Protein AF-A0A355EUT1-F1 (afdb_monomer)

Solvent-accessible surface area (backbone atoms only — not comparable to full-atom values): 6446 Å² total; per-residue (Å²): 135,62,82,72,82,72,47,72,76,71,51,77,72,38,39,55,54,50,53,53,35,51,76,69,40,73,41,39,66,73,59,51,49,71,76,37,77,90,53,53,70,70,55,53,53,54,37,48,51,53,32,29,78,48,55,45,25,43,68,72,44,98,89,52,28,36,37,54,65,52,60,61,67,61,57,49,48,55,52,49,51,52,49,30,47,74,75,49,76,52,40,62,66,62,50,53,51,52,50,54,53,51,56,56,54,45,58,77,73,54,131

Structure (mmCIF, N/CA/C/O backbone):
data_AF-A0A355EUT1-F1
#
_entry.id   AF-A0A355EUT1-F1
#
loop_
_atom_site.group_PDB
_atom_site.id
_atom_site.type_symbol
_atom_site.label_atom_id
_atom_site.label_alt_id
_atom_site.label_comp_id
_atom_site.label_asym_id
_atom_site.label_entity_id
_atom_site.label_seq_id
_atom_site.pdbx_PDB_ins_code
_atom_site.Cartn_x
_atom_site.Cartn_y
_atom_site.Cartn_z
_atom_site.occupancy
_atom_site.B_iso_or_equiv
_atom_site.auth_seq_id
_atom_site.auth_comp_id
_atom_site.auth_asym_id
_atom_site.auth_atom_id
_atom_site.pdbx_PDB_model_num
ATOM 1 N N . MET A 1 1 ? -5.054 18.553 -12.025 1.00 39.12 1 MET A N 1
ATOM 2 C CA . MET A 1 1 ? -4.073 17.953 -11.100 1.00 39.12 1 MET A CA 1
ATOM 3 C C . MET A 1 1 ? -4.858 17.340 -9.963 1.00 39.12 1 MET A C 1
ATOM 5 O O . MET A 1 1 ? -5.533 18.076 -9.249 1.00 39.12 1 MET A O 1
ATOM 9 N N . SER A 1 2 ? -4.902 16.012 -9.911 1.00 34.53 2 SER A N 1
ATOM 10 C CA . SER A 1 2 ? -5.675 15.279 -8.902 1.00 34.53 2 SER A CA 1
ATOM 11 C C . SER A 1 2 ? -4.910 15.298 -7.578 1.00 34.53 2 SER A C 1
ATOM 13 O O 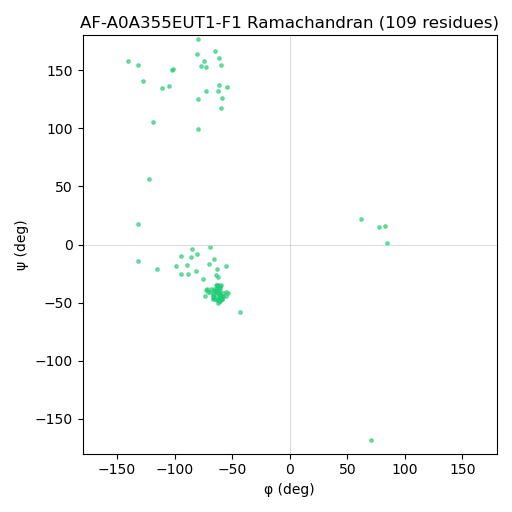. SER A 1 2 ? -3.686 15.399 -7.573 1.00 34.53 2 SER A O 1
ATOM 15 N N . ALA A 1 3 ? -5.596 15.189 -6.439 1.00 42.22 3 ALA A N 1
ATOM 16 C CA . ALA A 1 3 ? -4.962 15.126 -5.117 1.00 42.22 3 ALA A CA 1
ATOM 17 C C . ALA A 1 3 ? -3.918 13.986 -4.990 1.00 42.22 3 ALA A C 1
ATOM 19 O O . ALA A 1 3 ? -3.035 14.054 -4.135 1.00 42.22 3 ALA A O 1
ATOM 20 N N . MET A 1 4 ? -3.971 12.985 -5.877 1.00 49.28 4 MET A N 1
ATOM 21 C CA . MET A 1 4 ? -2.981 11.911 -5.996 1.00 49.28 4 MET A CA 1
ATOM 22 C C . MET A 1 4 ? -1.615 12.337 -6.548 1.00 49.28 4 MET A C 1
ATOM 24 O O . MET A 1 4 ? -0.639 11.642 -6.289 1.00 49.28 4 MET A O 1
ATOM 28 N N . ASP A 1 5 ? -1.495 13.503 -7.192 1.00 52.06 5 ASP A N 1
ATOM 29 C CA . ASP A 1 5 ? -0.215 13.998 -7.730 1.00 52.06 5 ASP A CA 1
ATOM 30 C C . ASP A 1 5 ? 0.788 14.410 -6.624 1.00 52.06 5 ASP A C 1
ATOM 32 O O . ASP A 1 5 ? 1.900 14.849 -6.916 1.00 52.06 5 ASP A O 1
ATOM 36 N N . ARG A 1 6 ? 0.414 14.324 -5.334 1.00 53.31 6 ARG A N 1
ATOM 37 C CA . ARG A 1 6 ? 1.241 14.792 -4.201 1.00 53.31 6 ARG A CA 1
ATOM 38 C C . ARG A 1 6 ? 1.393 13.820 -3.032 1.00 53.31 6 ARG A C 1
ATOM 40 O O . ARG A 1 6 ? 2.260 14.050 -2.189 1.00 53.31 6 ARG A O 1
ATOM 47 N N . ALA A 1 7 ? 0.587 12.762 -2.940 1.00 66.69 7 ALA A N 1
ATOM 48 C CA . ALA A 1 7 ? 0.703 11.826 -1.825 1.00 66.69 7 ALA A CA 1
ATOM 49 C C . A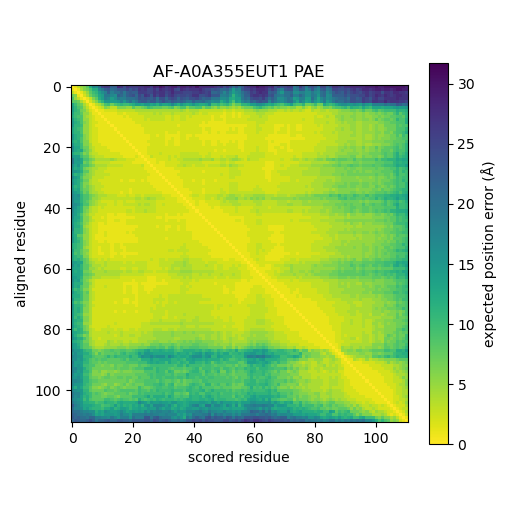LA A 1 7 ? 1.877 10.861 -2.070 1.00 66.69 7 ALA A C 1
ATOM 51 O O . ALA A 1 7 ? 1.920 10.202 -3.112 1.00 66.69 7 ALA A O 1
ATOM 52 N N . PRO A 1 8 ? 2.844 10.742 -1.143 1.00 82.94 8 PRO A N 1
ATOM 53 C CA . PRO A 1 8 ? 3.927 9.787 -1.307 1.00 82.94 8 PRO A CA 1
ATOM 54 C C . PRO A 1 8 ? 3.356 8.369 -1.335 1.00 82.94 8 PRO A C 1
ATOM 56 O O . PRO A 1 8 ? 2.562 7.995 -0.469 1.00 82.94 8 PRO A O 1
ATOM 59 N N . LEU A 1 9 ? 3.786 7.577 -2.320 1.00 89.12 9 LEU A N 1
ATOM 60 C CA . LEU A 1 9 ? 3.337 6.196 -2.455 1.00 89.12 9 LEU A CA 1
ATOM 61 C C . LEU A 1 9 ? 3.686 5.365 -1.201 1.00 89.12 9 LEU A C 1
ATOM 63 O O . LEU A 1 9 ? 4.630 5.697 -0.461 1.00 89.12 9 LEU A O 1
ATOM 67 N N . PRO A 1 10 ? 2.939 4.285 -0.921 1.00 93.69 10 PRO A N 1
ATOM 68 C CA . PRO A 1 10 ? 3.286 3.372 0.154 1.00 93.69 10 PRO A CA 1
ATOM 69 C C . PRO A 1 10 ? 4.660 2.727 -0.095 1.00 93.69 10 PRO A C 1
ATOM 71 O O . PRO A 1 10 ? 4.995 2.306 -1.201 1.00 93.69 10 PRO A O 1
ATOM 74 N N . SER A 1 11 ? 5.465 2.631 0.960 1.00 93.69 11 SER A N 1
ATOM 75 C CA . SER A 1 11 ? 6.667 1.793 0.999 1.00 93.69 11 SER A CA 1
ATOM 76 C C . SER A 1 11 ? 6.294 0.306 0.898 1.00 93.69 11 SER A C 1
ATOM 78 O O . SER A 1 11 ? 5.133 -0.040 1.122 1.00 93.69 11 SER A O 1
ATOM 80 N N . PRO A 1 12 ? 7.248 -0.610 0.642 1.00 92.19 12 PRO A N 1
ATOM 81 C CA . PRO A 1 12 ? 6.940 -2.037 0.510 1.00 92.19 12 PRO A CA 1
ATOM 82 C C . PRO A 1 12 ? 6.164 -2.632 1.697 1.00 92.19 12 PRO A C 1
ATOM 84 O O . PRO A 1 12 ? 5.207 -3.377 1.496 1.00 92.19 12 PRO A O 1
ATOM 87 N N . SER A 1 13 ? 6.516 -2.271 2.935 1.00 94.81 13 SER A N 1
ATOM 88 C CA . SER A 1 13 ? 5.809 -2.759 4.129 1.00 94.81 13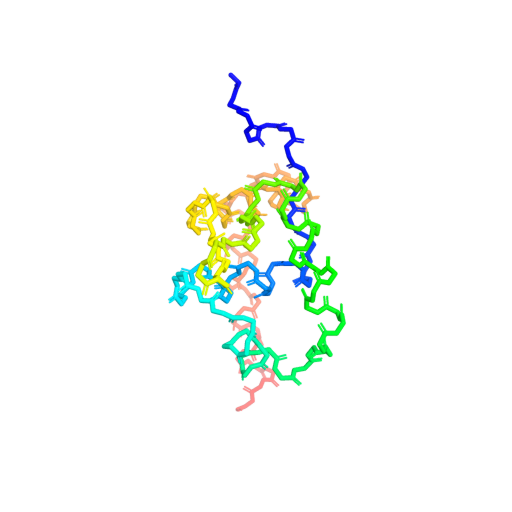 SER A CA 1
ATOM 89 C C . SER A 1 13 ? 4.419 -2.136 4.283 1.00 94.81 13 SER A C 1
ATOM 91 O O . SER A 1 13 ? 3.471 -2.821 4.658 1.00 94.81 13 SER A O 1
ATOM 93 N N . GLU A 1 14 ? 4.270 -0.849 3.961 1.00 96.81 14 GLU A N 1
ATOM 94 C CA . GLU A 1 14 ? 2.960 -0.184 3.953 1.00 96.81 14 GLU A CA 1
ATOM 95 C C . GLU A 1 14 ? 2.059 -0.781 2.862 1.00 96.81 14 GLU A C 1
ATOM 97 O O . GLU A 1 14 ? 0.876 -1.013 3.098 1.00 96.81 14 GLU A O 1
ATOM 102 N N . TRP A 1 15 ? 2.624 -1.120 1.701 1.00 96.31 15 TRP A N 1
ATOM 103 C CA . TRP A 1 15 ? 1.911 -1.762 0.601 1.00 96.31 15 TRP A CA 1
ATOM 104 C C . TRP A 1 15 ? 1.331 -3.120 1.001 1.00 96.31 15 TRP A C 1
ATOM 106 O O . TRP A 1 15 ? 0.195 -3.426 0.651 1.00 96.31 15 TRP A O 1
ATOM 116 N N . GLN A 1 16 ? 2.059 -3.922 1.784 1.00 95.88 16 GLN A N 1
ATOM 117 C CA . GLN A 1 16 ? 1.547 -5.203 2.291 1.00 95.88 16 GLN A CA 1
ATOM 118 C C . GLN A 1 16 ? 0.292 -5.019 3.153 1.00 95.88 16 GLN A C 1
ATOM 120 O O . GLN A 1 16 ? -0.695 -5.737 2.975 1.00 95.88 16 GLN A O 1
ATOM 125 N N . VAL A 1 17 ? 0.308 -4.033 4.057 1.00 97.25 17 VAL A N 1
ATOM 126 C CA . VAL A 1 17 ? -0.842 -3.710 4.914 1.00 97.25 17 VAL A CA 1
ATOM 127 C C . VAL A 1 17 ? -2.004 -3.174 4.076 1.00 97.25 17 VAL A C 1
ATOM 129 O O . VAL A 1 17 ? -3.126 -3.662 4.208 1.00 97.25 17 VAL A O 1
ATOM 132 N N . PHE A 1 18 ? -1.738 -2.231 3.169 1.00 97.25 18 PHE A N 1
ATOM 133 C CA . PHE A 1 18 ? -2.743 -1.648 2.278 1.00 97.25 18 PHE A CA 1
ATOM 134 C C . PHE A 1 18 ? -3.392 -2.692 1.359 1.00 97.25 18 PHE A C 1
ATOM 136 O O . PHE A 1 18 ? -4.616 -2.737 1.245 1.00 97.25 18 PHE A O 1
ATOM 143 N N . ALA A 1 19 ? -2.601 -3.572 0.744 1.00 96.19 19 ALA A N 1
ATOM 144 C CA . ALA A 1 19 ? -3.102 -4.637 -0.119 1.00 96.19 19 ALA A CA 1
ATOM 145 C C . ALA A 1 19 ? -3.957 -5.643 0.666 1.00 96.19 19 ALA A C 1
ATOM 147 O O . ALA A 1 19 ? -5.004 -6.080 0.183 1.00 96.19 19 ALA A O 1
ATOM 148 N N . CYS A 1 20 ? -3.544 -5.987 1.892 1.00 96.31 20 CYS A N 1
ATOM 149 C CA . CYS A 1 20 ? -4.339 -6.832 2.778 1.00 96.31 20 CYS A CA 1
ATOM 150 C C . CYS A 1 20 ? -5.689 -6.179 3.104 1.00 96.31 20 CYS A C 1
ATOM 152 O O . CYS A 1 20 ? -6.731 -6.822 2.965 1.00 96.31 20 CYS A O 1
ATOM 154 N N . LEU A 1 21 ? -5.675 -4.902 3.490 1.00 96.50 21 LEU A N 1
ATOM 155 C CA . LEU A 1 21 ? -6.876 -4.138 3.818 1.00 96.50 21 LEU A CA 1
ATOM 156 C C . LEU A 1 21 ? -7.821 -4.021 2.613 1.00 96.50 21 LEU A C 1
ATOM 158 O O . LEU A 1 21 ? -9.012 -4.296 2.729 1.00 96.50 21 LEU A O 1
ATOM 162 N N . SER A 1 22 ? -7.278 -3.704 1.438 1.00 96.31 22 SER A N 1
ATOM 163 C CA . SER A 1 22 ? -8.053 -3.522 0.207 1.00 96.31 22 SER A CA 1
ATOM 164 C C . SER A 1 22 ? -8.750 -4.803 -0.249 1.00 96.31 22 SER A C 1
ATOM 166 O O . SER A 1 22 ? -9.910 -4.773 -0.646 1.00 96.31 22 SER A O 1
ATOM 168 N N . ARG A 1 23 ? -8.074 -5.955 -0.154 1.00 95.19 23 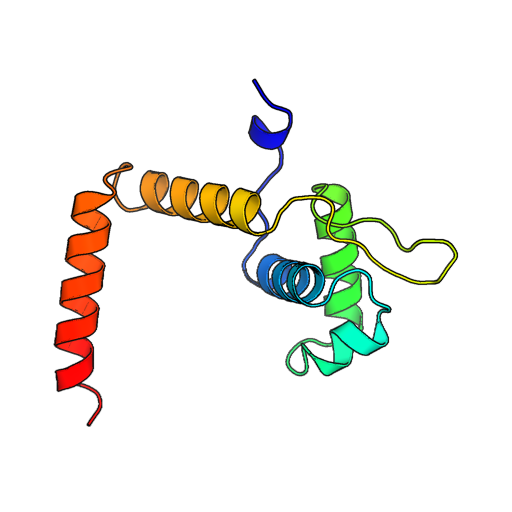ARG A N 1
ATOM 169 C CA . ARG A 1 23 ? -8.635 -7.250 -0.579 1.00 95.19 23 ARG A CA 1
ATOM 170 C C . ARG A 1 23 ? -9.672 -7.812 0.387 1.00 95.19 23 ARG A C 1
ATOM 172 O O . ARG A 1 23 ? -10.540 -8.576 -0.021 1.00 95.19 23 ARG A O 1
ATOM 179 N N . ARG A 1 24 ? -9.549 -7.501 1.678 1.00 94.81 24 ARG A N 1
ATOM 180 C CA . ARG A 1 24 ? -10.455 -8.002 2.724 1.00 94.81 24 ARG A CA 1
ATOM 181 C C . ARG A 1 24 ? -11.666 -7.099 2.936 1.00 94.81 24 ARG A C 1
ATOM 183 O O . ARG A 1 24 ? -12.641 -7.546 3.536 1.00 94.81 24 ARG A O 1
ATOM 190 N N . GLY A 1 25 ? -11.599 -5.858 2.462 1.00 93.88 25 GLY A N 1
ATOM 191 C CA . GLY A 1 25 ? -12.552 -4.822 2.822 1.00 93.88 25 GLY A CA 1
ATOM 192 C C . GLY A 1 25 ? -12.380 -4.371 4.279 1.00 93.88 25 GLY A C 1
ATOM 193 O O . GLY A 1 25 ? -11.392 -4.719 4.936 1.00 93.88 25 GLY A O 1
ATOM 194 N N . PRO A 1 26 ? -13.342 -3.594 4.806 1.00 96.25 26 PRO A N 1
ATOM 195 C CA . PRO A 1 26 ? -13.230 -2.999 6.129 1.00 96.25 26 PRO A CA 1
ATOM 196 C C . PRO A 1 26 ? -13.077 -4.036 7.240 1.00 96.25 26 PRO A C 1
ATOM 198 O O . PRO A 1 26 ? -13.981 -4.844 7.479 1.00 96.25 26 PRO A O 1
ATOM 201 N N . CYS A 1 27 ? -11.952 -4.007 7.952 1.00 96.38 27 CYS A N 1
ATOM 202 C CA . CYS A 1 27 ? -11.619 -5.047 8.919 1.00 96.38 27 CYS A CA 1
ATOM 203 C C . CYS A 1 27 ? -10.981 -4.498 10.197 1.00 96.38 27 CYS A C 1
ATOM 205 O O . CYS A 1 27 ? -10.461 -3.383 10.242 1.00 96.38 27 CYS A O 1
ATOM 207 N N . ARG A 1 28 ? -11.083 -5.286 11.271 1.00 95.81 28 ARG A N 1
ATOM 208 C CA . ARG A 1 28 ? -10.448 -4.982 12.556 1.00 95.81 28 ARG A CA 1
ATOM 209 C C . ARG A 1 28 ? -8.978 -5.379 12.541 1.00 95.81 28 ARG A C 1
ATOM 211 O O . ARG A 1 28 ? -8.544 -6.184 11.719 1.00 95.81 28 ARG A O 1
ATOM 218 N N . PHE A 1 29 ? -8.239 -4.852 13.505 1.00 94.62 29 PHE A N 1
ATOM 219 C CA . PHE A 1 29 ? -6.809 -5.086 13.641 1.00 94.62 29 PHE A CA 1
ATOM 220 C C . PHE A 1 29 ? -6.432 -6.578 13.712 1.00 94.62 29 PHE A C 1
ATOM 222 O O . PHE A 1 29 ? -5.501 -7.012 13.041 1.00 94.62 29 PHE A O 1
ATOM 229 N N . GLU A 1 30 ? -7.210 -7.390 14.428 1.00 94.88 30 GLU A N 1
ATOM 230 C CA . GLU A 1 30 ? -6.945 -8.824 14.614 1.00 94.88 30 GLU A CA 1
ATOM 231 C C . GLU A 1 30 ? -7.018 -9.606 13.289 1.00 94.88 30 GLU A C 1
ATOM 233 O O . GLU A 1 30 ? -6.385 -10.651 13.121 1.00 94.88 30 GLU A O 1
ATOM 238 N N . VAL A 1 31 ? -7.795 -9.101 12.323 1.00 95.12 31 VAL A N 1
ATOM 239 C CA . VAL A 1 31 ? -7.865 -9.672 10.972 1.00 95.12 31 VAL A CA 1
ATOM 240 C C . VAL A 1 31 ? -6.570 -9.387 10.214 1.00 95.12 31 VAL A C 1
ATOM 242 O O . VAL A 1 31 ? -6.056 -10.274 9.535 1.00 95.12 31 VAL A O 1
ATOM 245 N N . LEU A 1 32 ? -6.017 -8.180 10.357 1.00 94.75 32 LEU A N 1
ATOM 246 C CA . LEU A 1 32 ? -4.740 -7.811 9.745 1.00 94.75 32 LEU A CA 1
ATOM 247 C C . LEU A 1 32 ? -3.586 -8.627 10.339 1.00 94.75 32 LEU A C 1
ATOM 249 O O . LEU A 1 32 ? -2.805 -9.184 9.574 1.00 94.75 32 LEU A O 1
ATOM 253 N N . GLU A 1 33 ? -3.525 -8.786 11.666 1.00 95.31 33 GLU A N 1
ATOM 254 C CA . GLU A 1 33 ? -2.511 -9.625 12.333 1.00 95.31 33 GLU A CA 1
ATOM 255 C C . GLU A 1 33 ? -2.512 -11.061 11.800 1.00 95.31 33 GLU A C 1
ATOM 257 O O . GLU A 1 33 ? -1.462 -11.617 11.480 1.00 95.31 33 GLU A O 1
ATOM 262 N N . ARG A 1 34 ? -3.700 -11.652 11.627 1.00 95.88 34 ARG A N 1
ATOM 263 C CA . ARG A 1 34 ? -3.841 -13.016 11.101 1.00 95.88 34 ARG A CA 1
ATOM 264 C C . ARG A 1 34 ? -3.304 -13.164 9.676 1.00 95.88 34 ARG A C 1
ATOM 266 O O . ARG A 1 34 ? -2.801 -14.226 9.319 1.00 95.88 34 ARG A O 1
ATOM 273 N N . HIS A 1 35 ? -3.451 -12.133 8.847 1.00 95.88 35 HIS A N 1
ATOM 274 C CA . HIS A 1 35 ? -3.056 -12.170 7.437 1.00 95.88 35 HIS A CA 1
ATOM 275 C C . HIS A 1 35 ? -1.651 -11.635 7.169 1.00 95.88 35 HIS A C 1
ATOM 277 O O . HIS A 1 35 ? -1.124 -11.838 6.076 1.00 95.88 35 HIS A O 1
ATOM 283 N N . LEU A 1 36 ? -1.024 -11.021 8.169 1.00 95.06 36 LEU A N 1
ATOM 284 C CA . LEU A 1 36 ? 0.331 -10.493 8.103 1.00 95.06 36 LEU A CA 1
ATOM 285 C C . LEU A 1 36 ? 1.205 -11.129 9.197 1.00 95.06 36 LEU A C 1
ATOM 287 O O . LEU A 1 36 ? 1.830 -10.406 9.968 1.00 95.06 36 LEU A O 1
ATOM 291 N N . PRO A 1 37 ? 1.317 -12.475 9.259 1.00 92.38 37 PRO A N 1
ATOM 292 C CA . PRO A 1 37 ? 1.958 -13.175 10.379 1.00 92.38 37 PRO A CA 1
ATOM 293 C C . PRO A 1 37 ? 3.463 -12.896 10.508 1.00 92.38 37 PRO A C 1
ATOM 295 O O . PRO A 1 37 ? 4.078 -13.243 11.511 1.00 92.38 37 PRO A O 1
ATOM 298 N N . ARG A 1 38 ? 4.077 -12.293 9.483 1.00 92.56 38 ARG A N 1
ATOM 299 C CA . ARG A 1 38 ? 5.489 -11.886 9.483 1.00 92.56 38 ARG A CA 1
ATOM 300 C C . ARG A 1 38 ? 5.716 -10.501 10.096 1.00 92.56 38 ARG A C 1
ATOM 302 O O . ARG A 1 38 ? 6.866 -10.123 10.295 1.00 92.56 38 ARG A O 1
ATOM 309 N N . LEU A 1 39 ? 4.655 -9.738 10.359 1.00 93.31 39 LEU A N 1
ATOM 310 C CA . LEU A 1 39 ? 4.732 -8.409 10.956 1.00 93.31 39 LEU A CA 1
ATOM 311 C C . LEU A 1 39 ? 4.297 -8.475 12.418 1.00 93.31 39 LEU A C 1
ATOM 313 O O . LEU A 1 39 ? 3.300 -9.107 12.758 1.00 93.31 39 LEU A O 1
ATOM 317 N N . GLN A 1 40 ? 5.037 -7.794 13.290 1.00 94.81 40 GLN A N 1
ATOM 318 C CA . GLN A 1 40 ? 4.623 -7.648 14.681 1.00 94.81 40 GLN A CA 1
ATOM 319 C C . GLN A 1 40 ? 3.452 -6.670 14.795 1.00 94.81 40 GLN A C 1
ATOM 321 O O . GLN A 1 40 ? 3.344 -5.724 14.014 1.00 94.81 40 GLN A O 1
ATOM 326 N N . ARG A 1 41 ? 2.631 -6.849 15.835 1.00 94.38 41 ARG A N 1
ATOM 327 C CA . ARG A 1 41 ? 1.508 -5.968 16.181 1.00 94.38 41 ARG A CA 1
ATOM 328 C C . ARG A 1 41 ? 1.855 -4.483 16.065 1.00 94.38 41 ARG A C 1
ATOM 330 O O . ARG A 1 41 ? 1.259 -3.759 15.273 1.00 94.38 41 ARG A O 1
ATOM 337 N N . PHE A 1 42 ? 2.870 -4.050 16.807 1.00 95.81 42 PHE A N 1
ATOM 338 C CA . PHE A 1 42 ? 3.291 -2.649 16.843 1.00 95.81 42 PHE A CA 1
ATOM 339 C C . PHE A 1 42 ? 3.711 -2.120 15.460 1.00 95.81 42 PHE A C 1
ATOM 341 O O . PHE A 1 42 ? 3.454 -0.967 15.107 1.00 95.81 42 PHE A O 1
ATOM 348 N N . THR A 1 43 ? 4.318 -2.980 14.638 1.00 97.19 43 THR A N 1
ATOM 349 C CA . THR A 1 43 ? 4.663 -2.654 13.254 1.00 97.19 43 THR A CA 1
ATOM 350 C C . THR A 1 43 ? 3.410 -2.417 12.417 1.00 97.19 43 THR A C 1
ATOM 352 O O . THR A 1 43 ? 3.343 -1.406 11.724 1.00 97.19 43 THR A O 1
ATOM 355 N N . ILE A 1 44 ? 2.402 -3.290 12.499 1.00 96.75 44 ILE A N 1
ATOM 356 C CA . ILE A 1 44 ? 1.144 -3.123 11.753 1.00 96.75 44 ILE A CA 1
ATOM 357 C C . ILE A 1 44 ? 0.439 -1.825 12.176 1.00 96.75 44 ILE A C 1
ATOM 359 O O . ILE A 1 44 ? 0.007 -1.066 11.310 1.00 96.75 44 ILE A O 1
ATOM 363 N N . GLU A 1 45 ? 0.379 -1.520 13.477 1.00 95.56 45 GLU A N 1
ATOM 364 C CA . GLU A 1 45 ? -0.207 -0.268 13.989 1.00 95.56 45 GLU A CA 1
ATOM 365 C C . GLU A 1 45 ? 0.514 0.964 13.424 1.00 95.56 45 GLU A C 1
ATOM 367 O O . GLU A 1 45 ? -0.123 1.877 12.897 1.00 95.56 45 GLU A O 1
ATOM 372 N N . THR A 1 46 ? 1.850 0.958 13.450 1.00 97.25 46 THR A N 1
ATOM 373 C CA . THR A 1 46 ? 2.671 2.051 12.908 1.00 97.25 46 THR A CA 1
ATOM 374 C C . THR A 1 46 ? 2.446 2.237 11.4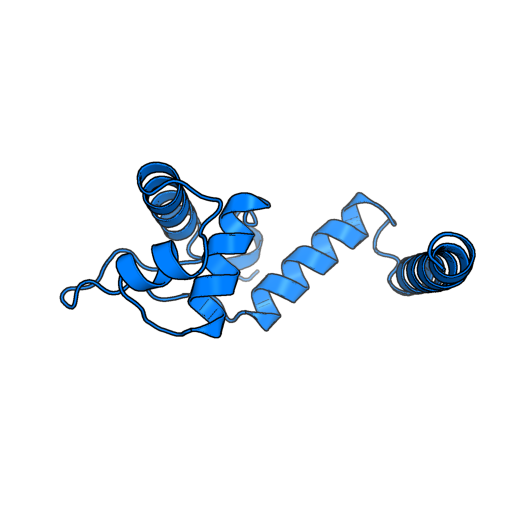04 1.00 97.25 46 THR A C 1
ATOM 376 O O . THR A 1 46 ? 2.340 3.364 10.922 1.00 97.25 46 THR A O 1
ATOM 379 N N . LEU A 1 47 ? 2.353 1.142 10.644 1.00 97.75 47 LEU A N 1
ATOM 380 C CA . LEU A 1 47 ? 2.122 1.189 9.199 1.00 97.75 47 LEU A CA 1
ATOM 381 C C . LEU A 1 47 ? 0.713 1.697 8.859 1.00 97.75 47 LEU A C 1
ATOM 383 O O . LEU A 1 47 ? 0.568 2.470 7.916 1.00 97.75 47 LEU A O 1
ATOM 387 N N . LEU A 1 48 ? -0.311 1.327 9.636 1.00 97.19 48 LEU A N 1
ATOM 388 C CA . LEU A 1 48 ? -1.671 1.858 9.477 1.00 97.19 48 LEU A CA 1
ATOM 389 C C . LEU A 1 48 ? -1.729 3.368 9.726 1.00 97.19 48 LEU A C 1
ATOM 391 O O . LEU A 1 48 ? -2.394 4.076 8.972 1.00 97.19 48 LEU A O 1
ATOM 395 N N . LEU A 1 49 ? -1.012 3.871 10.736 1.00 96.00 49 LEU A N 1
ATOM 396 C CA . LEU A 1 49 ? -0.919 5.311 10.997 1.00 96.00 49 LEU A CA 1
ATOM 397 C C . LEU A 1 49 ? -0.305 6.053 9.805 1.00 96.00 49 LEU A C 1
ATOM 399 O O . LEU A 1 49 ? -0.895 7.014 9.319 1.00 96.00 49 LEU A O 1
ATOM 403 N N . ARG A 1 50 ? 0.820 5.561 9.273 1.00 96.94 50 ARG A N 1
ATOM 404 C CA . ARG A 1 50 ? 1.474 6.165 8.101 1.00 96.94 50 ARG A CA 1
ATOM 405 C C . ARG A 1 50 ? 0.607 6.096 6.846 1.00 96.94 50 ARG A C 1
ATOM 407 O O . ARG A 1 50 ? 0.537 7.058 6.089 1.00 96.94 50 ARG A O 1
ATOM 414 N N . LEU A 1 51 ? -0.086 4.980 6.618 1.00 96.81 51 LEU A N 1
ATOM 415 C CA . LEU A 1 51 ? -1.045 4.860 5.516 1.00 96.81 51 LEU A CA 1
ATOM 416 C C . LEU A 1 51 ? -2.199 5.856 5.655 1.00 96.81 51 LEU A C 1
ATOM 418 O O . LEU A 1 51 ? -2.652 6.394 4.646 1.00 96.81 51 LEU A O 1
ATOM 422 N N . ALA A 1 52 ? -2.653 6.124 6.881 1.00 95.75 52 ALA A N 1
ATOM 423 C CA . ALA A 1 52 ? -3.680 7.124 7.138 1.00 95.75 52 ALA A CA 1
ATOM 424 C C . ALA A 1 52 ? -3.184 8.554 6.905 1.00 95.75 52 ALA A C 1
ATOM 426 O O . ALA A 1 52 ? -3.892 9.347 6.291 1.00 95.75 52 ALA A O 1
ATOM 427 N N . GLU A 1 53 ? -1.953 8.873 7.309 1.00 94.81 53 GLU A N 1
ATOM 428 C CA . GLU A 1 53 ? -1.306 10.157 6.997 1.00 94.81 53 GLU A CA 1
ATOM 429 C C . GLU A 1 53 ? -1.160 10.380 5.486 1.00 94.81 53 GLU A C 1
ATOM 431 O O . GLU A 1 53 ? -1.319 11.499 5.003 1.00 94.81 53 GLU A O 1
ATOM 436 N N . LYS A 1 54 ? -0.907 9.305 4.730 1.00 94.12 54 LYS A N 1
ATOM 437 C CA . LYS A 1 54 ? -0.814 9.329 3.263 1.00 94.12 54 LYS A CA 1
ATOM 438 C C . LYS A 1 54 ? -2.171 9.305 2.551 1.00 94.12 54 LYS A C 1
ATOM 440 O O . LYS A 1 54 ? -2.201 9.431 1.331 1.00 94.12 54 LYS A O 1
ATOM 445 N N . GLY A 1 55 ? -3.275 9.108 3.273 1.00 95.00 55 GLY A N 1
ATOM 446 C CA . GLY A 1 55 ? -4.622 9.030 2.699 1.00 95.00 55 GLY A CA 1
ATOM 447 C C . GLY A 1 55 ? -4.971 7.702 2.017 1.00 95.00 55 GLY A C 1
ATOM 448 O O . GLY A 1 55 ? -5.962 7.642 1.300 1.00 95.00 55 GLY A O 1
ATOM 449 N N . TYR A 1 56 ? -4.203 6.632 2.239 1.00 95.75 56 TYR A N 1
ATOM 450 C CA . TYR A 1 56 ? -4.478 5.299 1.675 1.00 95.75 56 TYR A CA 1
ATOM 451 C C . TYR A 1 56 ? -5.391 4.451 2.563 1.00 95.75 56 TYR A C 1
ATOM 453 O O . TYR A 1 56 ? -6.082 3.557 2.072 1.00 95.75 56 TYR A O 1
ATOM 461 N N . ALA A 1 57 ? -5.399 4.724 3.868 1.00 96.62 57 ALA A N 1
ATOM 462 C CA . ALA A 1 57 ? -6.241 4.038 4.837 1.00 96.62 57 ALA A CA 1
ATOM 463 C C . ALA A 1 57 ? -6.968 5.035 5.743 1.00 96.62 57 ALA A C 1
ATOM 465 O O . ALA A 1 57 ? -6.506 6.149 5.971 1.00 96.62 57 ALA A O 1
ATOM 466 N N . SER A 1 58 ? -8.112 4.644 6.286 1.00 96.19 58 SER A N 1
ATOM 467 C CA . SER A 1 58 ? -8.798 5.435 7.295 1.00 96.19 58 SER A CA 1
ATOM 468 C C . SER A 1 58 ? -8.077 5.328 8.638 1.00 96.19 58 SER A C 1
ATOM 470 O O . SER A 1 58 ? -7.422 4.329 8.950 1.00 96.19 58 SER A O 1
ATOM 472 N N . LYS A 1 59 ? -8.298 6.320 9.505 1.00 94.38 59 LYS A N 1
ATOM 473 C CA . LYS A 1 59 ? -8.188 6.074 10.947 1.00 94.38 59 LYS A CA 1
ATOM 474 C C . LYS A 1 59 ? -9.221 5.016 11.357 1.00 94.38 59 LYS A C 1
ATOM 476 O O . LYS A 1 59 ? -10.188 4.765 10.634 1.00 94.38 59 LYS A O 1
ATOM 481 N N . ARG A 1 60 ? -9.007 4.392 12.515 1.00 94.94 60 ARG A N 1
ATOM 482 C CA . A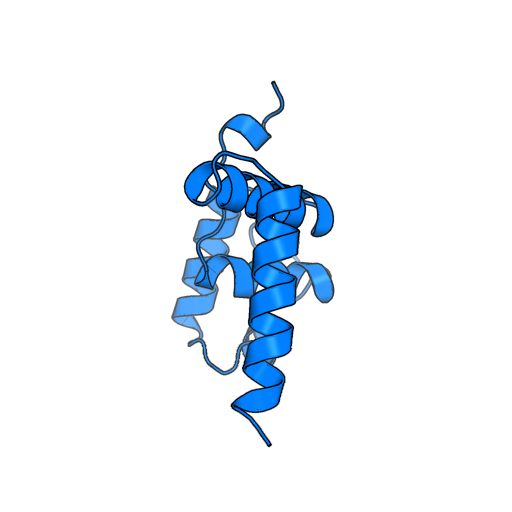RG A 1 60 ? -9.958 3.431 13.083 1.00 94.94 60 ARG A CA 1
ATOM 483 C C . ARG A 1 60 ? -11.313 4.112 13.304 1.00 94.94 60 ARG A C 1
ATOM 485 O O . ARG A 1 60 ? -11.352 5.153 13.955 1.00 94.94 60 ARG A O 1
ATOM 492 N N . ASP A 1 61 ? -12.378 3.526 12.767 1.00 94.19 61 ASP A N 1
ATOM 493 C CA . ASP A 1 61 ? -13.750 4.006 12.958 1.00 94.19 61 ASP A CA 1
ATOM 494 C C . ASP A 1 61 ? -14.336 3.583 14.321 1.00 94.19 61 ASP A C 1
ATOM 496 O O . ASP A 1 61 ? -13.714 2.830 15.080 1.00 94.19 61 ASP A O 1
ATOM 500 N N . ASP A 1 62 ? -15.561 4.026 14.616 1.00 94.62 62 ASP A N 1
ATOM 501 C CA . ASP A 1 62 ? -16.268 3.726 15.873 1.00 94.62 62 ASP A CA 1
ATOM 502 C C . ASP A 1 62 ? -16.559 2.227 16.065 1.00 94.62 62 ASP A C 1
ATOM 504 O O . ASP A 1 62 ? -16.732 1.749 17.186 1.00 94.62 62 ASP A O 1
ATOM 508 N N . SER A 1 63 ? -16.572 1.447 14.980 1.00 94.19 63 SER A N 1
ATOM 509 C CA . SER A 1 63 ? -16.749 -0.011 15.013 1.00 94.19 63 SER A CA 1
ATOM 510 C C . SER A 1 63 ? -15.438 -0.779 15.253 1.00 94.19 63 SER A C 1
ATOM 512 O O . SER A 1 63 ? -15.436 -2.018 15.386 1.00 94.19 63 SER A O 1
ATOM 514 N N . GLY A 1 64 ? -14.320 -0.049 15.312 1.00 94.06 64 GLY A N 1
ATOM 515 C CA . GLY A 1 64 ? -12.971 -0.573 15.461 1.00 94.06 64 GLY A CA 1
ATOM 516 C C . GLY A 1 64 ? -12.337 -1.040 14.149 1.00 94.06 64 GLY A C 1
ATOM 517 O O . GLY A 1 64 ? -11.364 -1.795 14.196 1.00 94.06 64 GLY A O 1
ATOM 518 N N . ARG A 1 65 ? -12.884 -0.654 12.990 1.00 96.81 65 ARG A N 1
ATOM 519 C CA . ARG A 1 65 ? -12.424 -1.097 11.668 1.00 96.81 65 ARG A CA 1
ATOM 520 C C . ARG A 1 65 ? -11.574 -0.041 10.973 1.00 96.81 65 ARG A C 1
ATOM 522 O O . ARG A 1 65 ? -11.743 1.161 11.170 1.00 96.81 65 ARG A O 1
ATOM 529 N N . PHE A 1 66 ? -10.665 -0.523 10.139 1.00 97.56 66 PHE A N 1
ATOM 530 C CA . PHE A 1 66 ? -9.900 0.268 9.184 1.00 97.56 66 PHE A CA 1
ATOM 531 C C . PHE A 1 66 ? -10.492 0.069 7.791 1.00 97.56 66 PHE A C 1
ATOM 533 O O . PHE A 1 66 ? -11.018 -1.005 7.492 1.00 97.56 66 PHE A O 1
ATOM 540 N N . HIS A 1 67 ? -10.384 1.085 6.939 1.00 97.44 67 HIS A N 1
ATOM 541 C CA . HIS A 1 67 ? -10.883 1.074 5.563 1.00 97.44 67 HIS A CA 1
ATOM 542 C C . HIS A 1 67 ? -9.767 1.479 4.610 1.00 97.44 67 HIS A C 1
ATOM 544 O O . HIS A 1 67 ? -8.996 2.382 4.926 1.00 97.44 67 HIS A O 1
ATOM 550 N N . ALA A 1 68 ? -9.681 0.842 3.445 1.00 96.81 68 ALA A N 1
ATOM 551 C CA . ALA A 1 68 ? -8.894 1.392 2.348 1.00 96.81 68 ALA A CA 1
ATOM 552 C C . ALA A 1 68 ? -9.652 2.595 1.768 1.00 96.81 68 ALA A C 1
ATOM 554 O O . ALA A 1 68 ? -10.858 2.507 1.542 1.00 96.81 68 ALA A O 1
ATOM 555 N N . LEU A 1 69 ? -8.960 3.715 1.568 1.00 95.88 69 LEU A N 1
ATOM 556 C CA . LEU A 1 69 ? -9.561 4.950 1.047 1.00 95.88 69 LEU A CA 1
ATOM 557 C C . LEU A 1 69 ? -9.319 5.143 -0.451 1.00 95.88 69 LEU A C 1
ATOM 559 O O . LEU A 1 69 ? -10.033 5.907 -1.092 1.00 95.88 69 LEU A O 1
ATOM 563 N N . VAL A 1 70 ? -8.326 4.442 -0.996 1.00 94.50 70 VAL A N 1
ATOM 564 C CA . VAL A 1 70 ? -7.970 4.474 -2.415 1.00 94.50 70 VAL A CA 1
ATOM 565 C C . VAL A 1 70 ? -8.318 3.117 -3.034 1.00 94.50 70 VAL A C 1
ATOM 567 O O . VAL A 1 70 ? -7.994 2.087 -2.430 1.00 94.50 70 VAL A O 1
ATOM 570 N N . PRO A 1 71 ? -8.956 3.076 -4.219 1.00 94.12 71 PRO A N 1
ATOM 571 C CA . PRO A 1 71 ? -9.152 1.839 -4.966 1.00 94.12 71 PRO A CA 1
ATOM 572 C C . PRO A 1 71 ? -7.826 1.111 -5.212 1.00 94.12 71 PRO A C 1
ATOM 574 O O . PRO A 1 71 ? -6.829 1.714 -5.608 1.00 94.12 71 PRO A O 1
ATOM 577 N N . PHE A 1 72 ? -7.811 -0.207 -5.001 1.00 94.19 72 PHE A N 1
ATOM 578 C CA . PHE A 1 72 ? -6.582 -0.998 -5.107 1.00 94.19 72 PHE A CA 1
ATOM 579 C C . PHE A 1 72 ? -5.927 -0.898 -6.490 1.00 94.19 72 PHE A C 1
ATOM 581 O O . PHE A 1 72 ? -4.721 -0.691 -6.574 1.00 94.19 72 PHE A O 1
ATOM 588 N N . GLU A 1 73 ? -6.725 -1.009 -7.554 1.00 93.75 73 GLU A N 1
ATOM 589 C CA . GLU A 1 73 ? -6.237 -0.956 -8.937 1.00 93.75 73 GLU A CA 1
ATOM 590 C C . GLU A 1 73 ? -5.616 0.403 -9.275 1.00 93.75 73 GLU A C 1
ATOM 592 O O . GLU A 1 73 ? -4.572 0.468 -9.916 1.00 93.75 73 GLU A O 1
ATOM 597 N N . GLU A 1 74 ? -6.206 1.492 -8.782 1.00 92.69 74 GLU A N 1
ATOM 598 C CA . GLU A 1 74 ? -5.687 2.846 -8.983 1.00 92.69 74 GLU A CA 1
ATOM 599 C C . GLU A 1 74 ? -4.343 3.040 -8.268 1.00 92.69 74 GLU A C 1
ATOM 601 O O . GLU A 1 74 ? -3.372 3.513 -8.861 1.00 92.69 74 GLU A O 1
ATOM 606 N N . ALA A 1 75 ? -4.247 2.597 -7.012 1.00 92.56 75 ALA A N 1
ATOM 607 C CA . ALA A 1 75 ? -2.994 2.626 -6.267 1.00 92.56 75 ALA A CA 1
ATOM 608 C C . ALA A 1 75 ? -1.915 1.738 -6.915 1.00 92.56 75 ALA A C 1
ATOM 610 O O . ALA A 1 75 ? -0.739 2.105 -6.933 1.00 92.56 75 ALA A O 1
ATOM 611 N N . LEU A 1 76 ? -2.298 0.564 -7.436 1.00 93.25 76 LEU A N 1
ATOM 612 C CA . LEU A 1 76 ? -1.376 -0.366 -8.089 1.00 93.25 76 LEU A CA 1
ATOM 613 C C . LEU A 1 76 ? -0.839 0.243 -9.379 1.00 93.25 76 LEU A C 1
ATOM 615 O O . LEU A 1 76 ? 0.365 0.189 -9.624 1.00 93.25 76 LEU A O 1
ATOM 619 N N . GLN A 1 77 ? -1.718 0.859 -10.165 1.00 91.12 77 GLN A N 1
ATOM 620 C CA . GLN A 1 77 ? -1.341 1.531 -11.396 1.00 91.12 77 GLN A CA 1
ATOM 621 C C . GLN A 1 77 ? -0.333 2.653 -11.119 1.00 91.12 77 GLN A C 1
ATOM 623 O O . GLN A 1 77 ? 0.731 2.662 -11.731 1.00 91.12 77 GLN A O 1
ATOM 628 N N . ALA A 1 78 ? -0.581 3.500 -10.114 1.00 90.25 78 ALA A N 1
ATOM 629 C CA . ALA A 1 78 ? 0.360 4.547 -9.708 1.00 90.25 78 ALA A CA 1
ATOM 6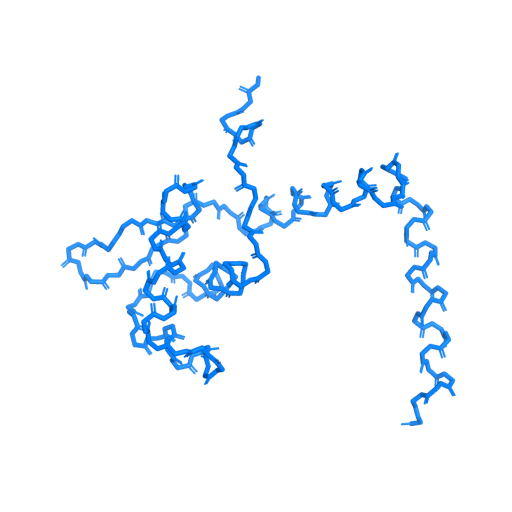30 C C . ALA A 1 78 ? 1.727 3.991 -9.251 1.00 90.25 78 ALA A C 1
ATOM 632 O O . ALA A 1 78 ? 2.774 4.575 -9.540 1.00 90.25 78 ALA A O 1
ATOM 633 N N . GLN A 1 79 ? 1.739 2.846 -8.559 1.00 89.19 79 GLN A N 1
ATOM 634 C CA . GLN A 1 79 ? 2.977 2.172 -8.155 1.00 89.19 79 GLN A CA 1
ATOM 635 C C . GLN A 1 79 ? 3.764 1.638 -9.357 1.00 89.19 79 GLN A C 1
ATOM 637 O O . GLN A 1 79 ? 4.988 1.785 -9.403 1.00 89.19 79 GLN A O 1
ATOM 642 N N . ILE A 1 80 ? 3.067 1.034 -10.323 1.00 88.81 80 ILE A N 1
ATOM 643 C CA . ILE A 1 80 ? 3.656 0.545 -11.573 1.00 88.81 80 ILE A CA 1
ATOM 644 C C . ILE A 1 80 ? 4.221 1.718 -12.373 1.00 88.81 80 ILE A C 1
ATOM 646 O O . ILE A 1 80 ? 5.371 1.652 -12.790 1.00 88.81 80 ILE A O 1
ATOM 650 N N . ASP A 1 81 ? 3.463 2.801 -12.534 1.00 87.50 81 ASP A N 1
ATOM 651 C CA . ASP A 1 81 ? 3.903 3.978 -13.287 1.00 87.50 81 ASP A CA 1
ATOM 652 C C . ASP A 1 81 ? 5.180 4.573 -12.701 1.00 87.50 81 ASP A C 1
ATOM 654 O O . ASP A 1 81 ? 6.168 4.740 -13.415 1.00 87.50 81 ASP A O 1
ATOM 658 N N . ARG A 1 82 ? 5.234 4.756 -11.378 1.00 85.00 82 ARG A N 1
ATOM 659 C CA . ARG A 1 82 ? 6.449 5.242 -10.717 1.00 85.00 82 ARG A CA 1
ATOM 660 C C . ARG A 1 82 ? 7.631 4.292 -10.891 1.00 85.00 82 ARG A C 1
ATOM 662 O O . ARG A 1 82 ? 8.762 4.749 -11.064 1.00 85.00 82 ARG A O 1
ATOM 669 N N . PHE A 1 83 ? 7.405 2.981 -10.804 1.00 84.88 83 PHE A N 1
ATOM 670 C CA . PHE A 1 83 ? 8.456 1.996 -11.058 1.00 84.88 83 PHE A CA 1
ATOM 671 C C . PHE A 1 83 ? 8.987 2.132 -12.489 1.00 84.88 83 PHE A C 1
ATOM 673 O O . PHE A 1 83 ? 10.199 2.202 -12.691 1.00 84.88 83 PHE A O 1
ATOM 680 N N . LEU A 1 84 ? 8.086 2.234 -13.466 1.00 86.31 84 LEU A N 1
ATOM 681 C CA . LEU A 1 84 ? 8.450 2.351 -14.870 1.00 86.31 84 LEU A CA 1
ATOM 682 C C . LEU A 1 84 ? 9.248 3.629 -15.142 1.00 86.31 84 LEU A C 1
ATOM 684 O O . LEU A 1 84 ? 10.316 3.582 -15.749 1.00 86.31 84 LEU A O 1
ATOM 688 N N . GLU A 1 85 ? 8.779 4.765 -14.635 1.00 85.62 85 GLU A N 1
ATOM 689 C CA . GLU A 1 85 ? 9.486 6.044 -14.732 1.00 85.62 85 GLU A CA 1
ATOM 690 C C . GLU A 1 85 ? 10.884 5.976 -14.104 1.00 85.62 85 GLU A C 1
ATOM 692 O O . GLU A 1 85 ? 11.847 6.476 -14.681 1.00 85.62 85 GLU A O 1
ATOM 697 N N . THR A 1 86 ? 11.014 5.320 -12.946 1.00 84.00 86 THR A N 1
ATOM 698 C CA . THR A 1 86 ? 12.280 5.265 -12.197 1.00 84.00 86 THR A CA 1
ATOM 699 C C . THR A 1 86 ? 13.320 4.357 -12.858 1.00 84.00 86 THR A C 1
ATOM 701 O O . THR A 1 86 ? 14.505 4.683 -12.838 1.00 84.00 86 THR A O 1
ATOM 704 N N . PHE A 1 87 ? 12.907 3.211 -13.410 1.00 79.88 87 PHE A N 1
ATOM 705 C CA . PHE A 1 87 ? 13.842 2.141 -13.791 1.00 79.88 87 PHE A CA 1
ATOM 706 C C . PHE A 1 87 ? 13.921 1.849 -15.290 1.00 79.88 87 PHE A C 1
ATOM 708 O O . PHE A 1 87 ? 14.917 1.287 -15.737 1.00 79.88 87 PHE A O 1
ATOM 715 N N . VAL A 1 88 ? 12.909 2.220 -16.071 1.00 80.75 88 VAL A N 1
ATOM 716 C CA . VAL A 1 88 ? 12.843 1.937 -17.520 1.00 80.75 88 VAL A CA 1
ATOM 717 C C . VAL A 1 88 ? 12.466 3.178 -18.332 1.00 80.75 88 VAL A C 1
ATOM 719 O O . VAL A 1 88 ? 12.030 3.071 -19.474 1.00 80.75 88 VAL A O 1
ATOM 722 N N . GLY A 1 89 ? 12.607 4.372 -17.746 1.00 82.19 89 GLY A N 1
ATOM 723 C CA . GLY A 1 89 ? 12.319 5.642 -18.4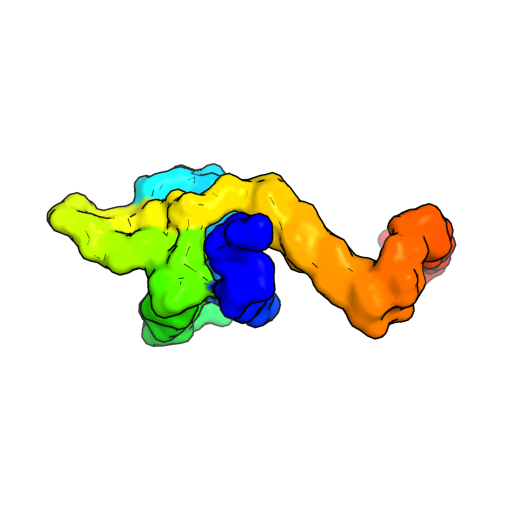20 1.00 82.19 89 GLY A CA 1
ATOM 724 C C . GLY A 1 89 ? 10.861 5.801 -18.861 1.00 82.19 89 GLY A C 1
ATOM 725 O O . GLY A 1 89 ? 10.586 6.571 -19.774 1.00 82.19 89 GLY A O 1
ATOM 726 N N . GLY A 1 90 ? 9.934 5.061 -18.244 1.00 79.38 90 GLY A N 1
ATOM 727 C CA . GLY A 1 90 ? 8.513 5.050 -18.604 1.00 79.38 90 GLY A CA 1
ATOM 728 C C . GLY A 1 90 ? 8.142 4.106 -19.755 1.00 79.38 90 GLY A C 1
ATOM 729 O O . GLY A 1 90 ? 6.965 4.029 -20.110 1.00 79.38 90 GLY A O 1
ATOM 730 N N . ASP A 1 91 ? 9.093 3.357 -20.325 1.00 86.81 91 ASP A N 1
ATOM 731 C CA . ASP A 1 91 ? 8.818 2.439 -21.432 1.00 86.81 91 ASP A CA 1
ATOM 732 C C . ASP A 1 91 ? 8.197 1.118 -20.938 1.00 86.81 91 ASP A C 1
ATOM 734 O O . ASP A 1 91 ? 8.865 0.192 -20.462 1.00 86.81 91 ASP A O 1
ATOM 738 N N . ARG A 1 92 ? 6.868 1.042 -21.058 1.00 84.88 92 ARG A N 1
ATOM 739 C CA . ARG A 1 92 ? 6.066 -0.137 -20.703 1.00 84.88 92 ARG A CA 1
ATOM 740 C C . ARG A 1 92 ? 6.404 -1.360 -21.545 1.00 84.88 92 ARG A C 1
ATOM 742 O O . ARG A 1 92 ? 6.373 -2.474 -21.022 1.00 84.88 92 ARG A O 1
ATOM 749 N N . GLU A 1 93 ? 6.683 -1.173 -22.830 1.00 86.44 93 GLU A N 1
ATOM 750 C CA . GLU A 1 93 ? 6.914 -2.281 -23.753 1.00 86.44 93 GLU A CA 1
ATOM 751 C C . GLU A 1 93 ? 8.282 -2.910 -23.498 1.00 86.44 93 GLU A C 1
ATOM 753 O O . GLU A 1 93 ? 8.375 -4.134 -23.349 1.00 86.44 93 GLU A O 1
ATOM 758 N N . ALA A 1 94 ? 9.306 -2.074 -23.312 1.00 84.44 94 ALA A N 1
ATOM 759 C CA . ALA A 1 94 ? 10.631 -2.523 -22.905 1.00 84.44 94 ALA A CA 1
ATOM 760 C C . ALA A 1 94 ? 10.583 -3.272 -21.563 1.00 84.44 94 ALA A C 1
ATOM 762 O O . ALA A 1 94 ? 11.150 -4.359 -21.436 1.00 84.44 94 ALA A O 1
ATOM 763 N N . CYS A 1 95 ? 9.845 -2.756 -20.573 1.00 87.00 95 CYS A N 1
ATOM 764 C CA . CYS A 1 95 ? 9.674 -3.446 -19.293 1.00 87.00 95 CYS A CA 1
ATOM 765 C C . CYS A 1 95 ? 8.999 -4.812 -19.451 1.00 87.00 95 CYS A C 1
ATOM 767 O O . CYS A 1 95 ? 9.481 -5.810 -18.913 1.00 87.00 95 CYS A O 1
ATOM 769 N N . ALA A 1 96 ? 7.914 -4.881 -20.227 1.00 87.31 96 ALA A N 1
ATOM 770 C CA . ALA A 1 96 ? 7.209 -6.131 -20.477 1.00 87.31 96 ALA A CA 1
ATOM 771 C C . ALA A 1 96 ? 8.105 -7.162 -21.182 1.00 87.31 96 ALA A C 1
ATOM 773 O O . ALA A 1 96 ? 8.024 -8.353 -20.885 1.00 87.31 96 ALA A O 1
ATOM 774 N N . GLN A 1 97 ? 8.977 -6.721 -22.093 1.00 87.50 97 GLN A N 1
ATOM 775 C CA . GLN A 1 97 ? 9.950 -7.594 -22.743 1.00 87.50 97 GLN A CA 1
ATOM 776 C C . GLN A 1 97 ? 10.985 -8.141 -21.752 1.00 87.50 97 GLN A C 1
ATOM 778 O O . GLN A 1 97 ? 11.237 -9.345 -21.762 1.00 87.50 97 GLN A O 1
ATOM 783 N N . VAL A 1 98 ? 11.526 -7.296 -20.869 1.00 86.56 98 VAL A N 1
ATOM 784 C CA . VAL A 1 98 ? 12.474 -7.719 -19.822 1.00 86.56 98 VAL A CA 1
ATOM 785 C C . VAL A 1 98 ? 11.830 -8.720 -18.861 1.00 86.56 98 VAL A C 1
ATOM 787 O O . VAL A 1 98 ? 12.451 -9.726 -18.526 1.00 86.56 98 VAL A O 1
ATOM 790 N N . ILE A 1 99 ? 10.577 -8.492 -18.451 1.00 88.06 99 ILE A N 1
ATOM 791 C CA . ILE A 1 99 ? 9.844 -9.426 -17.582 1.00 88.06 99 ILE A CA 1
ATOM 792 C C . ILE A 1 99 ? 9.681 -10.784 -18.269 1.00 88.06 99 ILE A C 1
ATOM 794 O O . ILE A 1 99 ? 10.024 -11.797 -17.669 1.00 88.06 99 ILE A O 1
ATOM 798 N N . ARG A 1 100 ? 9.238 -10.819 -19.536 1.00 89.38 100 ARG A N 1
ATOM 799 C CA . ARG A 1 100 ? 9.099 -12.080 -20.288 1.00 89.38 100 ARG A CA 1
ATOM 800 C C . ARG A 1 100 ? 10.422 -12.843 -20.382 1.00 89.38 100 ARG A C 1
ATOM 802 O O . ARG A 1 100 ? 10.446 -14.043 -20.140 1.00 89.38 100 ARG A O 1
ATOM 809 N N . GLN A 1 101 ? 11.519 -12.146 -20.675 1.00 89.00 101 GLN A N 1
ATOM 810 C CA . GLN A 1 101 ? 12.853 -12.755 -20.733 1.00 89.00 101 GLN A CA 1
ATOM 811 C C . GLN A 1 101 ? 13.293 -13.313 -19.374 1.00 89.00 101 GLN A C 1
ATOM 813 O O . GLN A 1 101 ? 13.848 -14.408 -19.304 1.00 89.00 101 GLN A O 1
ATOM 818 N N . ALA A 1 102 ? 13.029 -12.586 -18.285 1.00 88.69 102 ALA A N 1
ATOM 819 C CA . ALA A 1 102 ? 13.332 -13.050 -16.936 1.00 88.69 102 ALA A CA 1
ATOM 820 C C . ALA A 1 102 ? 12.494 -14.281 -16.551 1.00 88.69 102 ALA A C 1
ATOM 822 O O . ALA A 1 102 ? 13.025 -15.211 -15.950 1.00 88.69 102 ALA A O 1
ATOM 823 N N . GLU A 1 103 ? 11.210 -14.315 -16.917 1.00 89.19 103 GLU A N 1
ATOM 824 C CA . GLU A 1 103 ? 10.329 -15.468 -16.698 1.00 89.19 103 GLU A CA 1
ATOM 825 C C . GLU A 1 103 ? 10.772 -16.701 -17.492 1.00 89.19 103 GLU A C 1
ATOM 827 O O . GLU A 1 103 ? 10.715 -17.814 -16.971 1.00 89.19 103 GLU A O 1
ATOM 832 N N . GLU A 1 104 ? 11.215 -16.523 -18.738 1.00 89.19 104 GLU A N 1
ATOM 833 C CA . GLU A 1 104 ? 11.799 -17.599 -19.544 1.00 89.19 104 GLU A CA 1
ATOM 834 C C . GLU A 1 104 ? 13.072 -18.138 -18.892 1.00 89.19 104 GLU A C 1
ATOM 836 O O . GLU A 1 104 ? 13.161 -19.335 -18.639 1.00 89.19 104 GLU A O 1
ATOM 841 N N . HIS A 1 105 ? 14.001 -17.259 -18.511 1.00 87.94 105 HIS A N 1
ATOM 842 C CA . HIS A 1 105 ? 15.248 -17.664 -17.866 1.00 87.94 105 HIS A CA 1
ATOM 843 C C . HIS A 1 105 ? 15.031 -18.329 -16.496 1.00 87.94 105 HIS A C 1
ATOM 845 O O . HIS A 1 105 ? 15.752 -19.250 -16.123 1.00 87.94 105 HIS A O 1
ATOM 851 N N . TRP A 1 106 ? 14.023 -17.895 -15.734 1.00 88.56 106 TRP A N 1
ATOM 852 C CA . TRP A 1 106 ? 13.701 -18.488 -14.435 1.00 88.56 106 TRP A CA 1
ATOM 853 C C . TRP A 1 106 ? 13.265 -19.954 -14.549 1.00 88.56 106 TRP A C 1
ATOM 855 O O . TRP A 1 106 ? 13.604 -20.754 -13.677 1.00 88.56 106 TRP A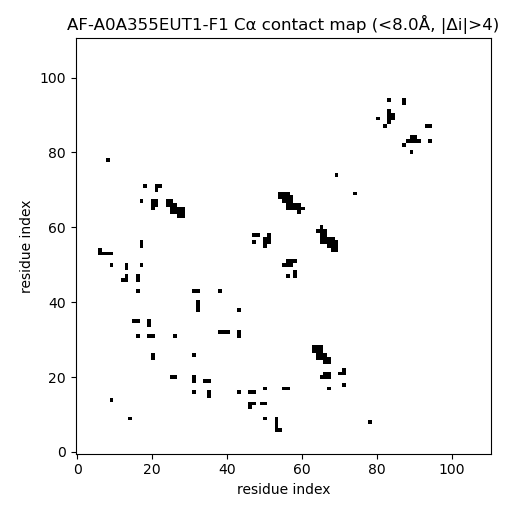 O 1
ATOM 865 N N . LYS A 1 107 ? 12.559 -20.325 -15.628 1.00 85.38 107 LYS A N 1
ATOM 866 C CA . LYS A 1 107 ? 12.166 -21.723 -15.894 1.00 85.38 107 LYS A CA 1
ATOM 867 C C . LYS A 1 107 ? 13.372 -22.642 -16.082 1.00 85.38 107 LYS A C 1
ATOM 869 O O . LYS A 1 107 ? 13.277 -23.820 -15.764 1.00 85.38 107 LYS A O 1
ATOM 874 N N . ASP A 1 108 ? 14.494 -22.104 -16.554 1.00 80.69 108 ASP A N 1
ATOM 875 C CA . ASP A 1 108 ? 15.734 -22.865 -16.723 1.00 80.69 108 ASP A CA 1
ATOM 876 C C . ASP A 1 108 ? 16.519 -23.011 -15.405 1.00 80.69 108 ASP A C 1
ATOM 878 O O . ASP A 1 108 ? 17.331 -23.924 -15.258 1.00 80.69 108 ASP A O 1
ATOM 882 N N . LEU A 1 109 ? 16.295 -22.109 -14.441 1.00 78.50 109 LEU A N 1
ATOM 883 C CA . LEU A 1 109 ? 17.023 -22.053 -13.167 1.00 78.50 109 LEU A CA 1
ATOM 884 C C . LEU A 1 109 ? 16.326 -22.795 -12.020 1.00 78.50 109 LEU A C 1
ATOM 886 O O . LEU A 1 109 ? 16.993 -23.202 -11.065 1.00 78.50 109 LEU A O 1
ATOM 890 N N . VAL A 1 110 ? 15.002 -22.945 -12.081 1.00 68.94 110 VAL A N 1
ATOM 891 C CA . VAL A 1 110 ? 14.203 -23.628 -11.057 1.00 68.94 110 VAL A CA 1
ATOM 892 C C . VAL A 1 110 ? 13.506 -24.840 -11.694 1.00 68.94 110 VAL A C 1
ATOM 894 O O . VAL A 1 110 ? 12.556 -24.625 -12.446 1.00 68.94 110 VAL A O 1
ATOM 897 N N . PRO A 1 111 ? 13.974 -26.081 -11.431 1.00 58.50 111 PRO A N 1
ATOM 898 C CA . PRO A 1 111 ? 13.391 -27.305 -11.988 1.00 58.50 111 PRO A CA 1
ATOM 899 C C . PRO A 1 111 ? 11.990 -27.624 -11.450 1.00 58.50 111 PRO A C 1
ATOM 901 O O . PRO A 1 111 ? 11.675 -27.228 -10.302 1.00 58.50 111 PRO A O 1
#

pLDDT: mean 88.86, std 12.43, range [34.53, 97.75]

Secondary structure (DSSP, 8-state):
--GGGSSPPPPHHHHHHHHHHHHH-SEEHHHHHHH-TTS-HHHHHHHHHHHHHTTSBPPP-TTSEE-B-S-HHHHHHHHHHHHHHHHSTT-HHHHHHHHHHHHHHHHHH--

Nearest PDB structures (foldseek):
  6pcp-assembly2_B  TM=6.020E-01  e=1.386E-03  Bordetella pertussis
  2l4m-assembly1_A  TM=7.488E-01  e=1.642E-02  Homo sapiens
  1wq2-assembly1_A  TM=7.487E-01  e=4.527E-02  Nitratidesulfovibrio vulgaris
  7xux-assembly1_B  TM=6.538E-01  e=5.834E-02  Yersinia pseudotuberculosis IP 32953
  3df8-assembly1_A-2  TM=5.617E-01  e=1.032E-01  Thermoplasma volcanium

Sequence (111 aa):
MSAMDRAPLPSPSEWQVFACLSRRGPCRFEVLERHLPRLQRFTIETLLLRLAEKGYASKRDDSGRFHALVPFEEALQAQIDRFLETFVGGDREACAQVIRQAEEHWKDLVP

Mean predicted aligned error: 6.09 Å

Radius of gyration: 16.83 Å; Cα contacts (8 Å, |Δi|>4): 101; chains: 1; bounding box: 34×45×41 Å

Foldseek 3Di:
DDPVVPQDAQDPLLLLLLVQCQVVFKDALVSSCVSCVVDDSVRSVVSQVSCCVSQQKPDQDPVRIIGGRDHPVVSVVVVVQVVCCVPVVRDPVVVVVVVVVVVVVVVVVPD